Protein AF-A0AAW0K8S7-F1 (afdb_monomer)

Structure (mmCIF, N/CA/C/O backbone):
data_AF-A0AAW0K8S7-F1
#
_entry.id   AF-A0AAW0K8S7-F1
#
loop_
_atom_site.group_PDB
_atom_site.id
_atom_site.type_symbol
_atom_site.label_atom_id
_atom_site.label_alt_id
_atom_site.label_comp_id
_atom_site.label_asym_id
_atom_site.label_entity_id
_atom_site.label_seq_id
_atom_site.pdbx_PDB_ins_code
_atom_site.Cartn_x
_atom_site.Cartn_y
_atom_site.Cartn_z
_atom_site.occupancy
_atom_site.B_iso_or_equiv
_atom_site.auth_seq_id
_atom_site.auth_comp_id
_atom_site.auth_asym_id
_atom_site.auth_atom_id
_atom_site.pdbx_PDB_model_num
ATOM 1 N N . MET A 1 1 ? 17.135 44.396 -15.398 1.00 41.94 1 MET A N 1
ATOM 2 C CA . MET A 1 1 ? 16.045 43.441 -15.119 1.00 41.94 1 MET A CA 1
ATOM 3 C C . MET A 1 1 ? 16.134 42.341 -16.164 1.00 41.94 1 MET A C 1
ATOM 5 O O . MET A 1 1 ? 15.732 42.573 -17.293 1.00 41.94 1 MET A O 1
ATOM 9 N N . GLY A 1 2 ? 16.797 41.228 -15.848 1.00 40.34 2 GLY A N 1
ATOM 10 C CA . GLY A 1 2 ? 16.937 40.077 -16.745 1.00 40.34 2 GLY A CA 1
ATOM 11 C C . GLY A 1 2 ? 16.439 38.844 -16.007 1.00 40.34 2 GLY A C 1
ATOM 12 O O . GLY A 1 2 ? 16.916 38.564 -14.911 1.00 40.34 2 GLY A O 1
ATOM 13 N N . GLU A 1 3 ? 15.421 38.196 -16.557 1.00 42.62 3 GLU A N 1
ATOM 14 C CA . GLU A 1 3 ? 14.700 37.091 -15.925 1.00 42.62 3 GLU A CA 1
ATOM 15 C C 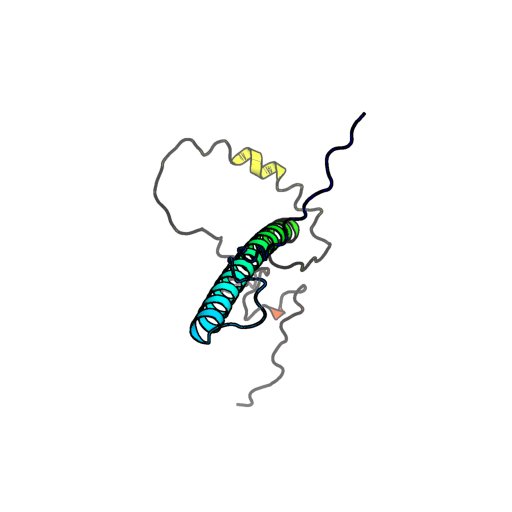. GLU A 1 3 ? 15.589 35.847 -15.744 1.00 42.62 3 GLU A C 1
ATOM 17 O O . GLU A 1 3 ? 16.398 35.537 -16.626 1.00 42.62 3 GLU A O 1
ATOM 22 N N . PRO A 1 4 ? 15.457 35.092 -14.636 1.00 45.69 4 PRO A N 1
ATOM 23 C CA . PRO A 1 4 ? 16.130 33.812 -14.508 1.00 45.69 4 PRO A CA 1
ATOM 24 C C . PRO A 1 4 ? 15.487 32.781 -15.441 1.00 45.69 4 PRO A C 1
ATOM 26 O O . PRO A 1 4 ? 14.301 32.469 -15.369 1.00 45.69 4 PRO A O 1
ATOM 29 N N . SER A 1 5 ? 16.341 32.267 -16.324 1.00 43.75 5 SER A N 1
ATOM 30 C CA . SER A 1 5 ? 16.100 31.232 -17.321 1.00 43.75 5 SER A CA 1
ATOM 31 C C . SER A 1 5 ? 15.199 30.099 -16.814 1.00 43.75 5 SER A C 1
ATOM 33 O O . SER A 1 5 ? 15.544 29.365 -15.887 1.00 43.75 5 SER A O 1
ATOM 35 N N . SER A 1 6 ? 14.055 29.991 -17.491 1.00 41.28 6 SER A N 1
ATOM 36 C CA . SER A 1 6 ? 13.063 28.920 -17.471 1.00 41.28 6 SER A CA 1
ATOM 37 C C . SER A 1 6 ? 13.623 27.567 -17.028 1.00 41.28 6 SER A C 1
ATOM 39 O O . SER A 1 6 ? 14.454 26.951 -17.701 1.00 41.28 6 SER A O 1
ATOM 41 N N . SER A 1 7 ? 13.097 27.112 -15.894 1.00 44.25 7 SER A N 1
ATOM 42 C CA . SER A 1 7 ? 13.081 25.743 -15.384 1.00 44.25 7 SER A CA 1
ATOM 43 C C . SER A 1 7 ? 13.288 24.681 -16.471 1.00 44.25 7 SER A C 1
ATOM 45 O O . SER A 1 7 ? 12.370 24.267 -17.179 1.00 44.25 7 SER A O 1
ATOM 47 N N . LYS A 1 8 ? 14.518 24.165 -16.556 1.00 46.44 8 LYS A N 1
ATOM 48 C CA . LYS A 1 8 ? 14.776 22.848 -17.144 1.00 46.44 8 LYS A CA 1
ATOM 49 C C . LYS A 1 8 ? 14.133 21.829 -16.212 1.00 46.44 8 LYS A C 1
ATOM 51 O O . LYS A 1 8 ? 14.786 21.344 -15.291 1.00 46.44 8 LYS A O 1
ATOM 56 N N . LEU A 1 9 ? 12.844 21.559 -16.414 1.00 40.34 9 LEU A N 1
ATOM 57 C CA . LEU A 1 9 ? 12.170 20.435 -15.781 1.00 40.34 9 LEU A CA 1
ATOM 58 C C . LEU A 1 9 ? 13.026 19.200 -16.051 1.00 40.34 9 LEU A C 1
ATOM 60 O O . LEU A 1 9 ? 13.313 18.850 -17.197 1.00 40.34 9 LEU A O 1
ATOM 64 N N . LEU A 1 10 ? 13.540 18.629 -14.968 1.00 46.62 10 LEU A N 1
ATOM 65 C CA . LEU A 1 10 ? 14.447 17.501 -14.984 1.00 46.62 10 LEU A CA 1
ATOM 66 C C . LEU A 1 10 ? 13.637 16.284 -15.436 1.00 46.62 10 LEU A C 1
ATOM 68 O O . LEU A 1 10 ? 13.074 15.560 -14.622 1.00 46.62 10 LEU A O 1
ATOM 72 N N . SER A 1 11 ? 13.530 16.086 -16.749 1.00 51.44 11 SER A N 1
ATOM 73 C CA . SER A 1 11 ? 12.974 14.862 -17.311 1.00 51.44 11 SER A CA 1
ATOM 74 C C . SER A 1 11 ? 13.779 13.691 -16.736 1.00 51.44 11 SER A C 1
ATOM 76 O O . SER A 1 11 ? 14.989 13.625 -16.980 1.00 51.44 11 SER A O 1
ATOM 78 N N . PRO A 1 12 ? 13.164 12.759 -15.983 1.00 54.09 12 PRO A N 1
ATOM 79 C CA . PRO A 1 12 ? 13.890 11.665 -15.329 1.00 54.09 12 PRO A CA 1
ATOM 80 C C . PRO A 1 12 ? 14.563 10.716 -16.334 1.00 54.09 12 PRO A C 1
ATOM 82 O O . PRO A 1 12 ? 15.429 9.919 -15.983 1.00 54.09 12 PRO A O 1
ATOM 85 N N . LEU A 1 13 ? 14.181 10.827 -17.606 1.00 55.78 13 LEU A N 1
ATOM 86 C CA . LEU A 1 13 ? 14.751 10.126 -18.744 1.00 55.78 13 LEU A CA 1
ATOM 87 C C . LEU A 1 13 ? 15.771 11.019 -19.463 1.00 55.78 13 LEU A C 1
ATOM 89 O O . LEU A 1 13 ? 15.581 11.374 -20.626 1.00 55.78 13 LEU A O 1
ATOM 93 N N . ARG A 1 14 ? 16.869 11.396 -18.796 1.00 61.03 14 ARG A N 1
ATOM 94 C CA . ARG A 1 14 ? 18.054 11.845 -19.541 1.00 61.03 14 ARG A CA 1
ATOM 95 C C . ARG A 1 14 ? 18.645 10.626 -20.242 1.00 61.03 14 ARG A C 1
ATOM 97 O O . ARG A 1 14 ? 19.390 9.853 -19.644 1.00 61.03 14 ARG A O 1
ATOM 104 N N . ILE A 1 15 ? 18.272 10.447 -21.505 1.00 60.97 15 ILE A N 1
ATOM 105 C CA . ILE A 1 15 ? 18.973 9.545 -22.415 1.00 60.97 15 ILE A CA 1
ATOM 106 C C . ILE A 1 15 ? 20.385 10.129 -22.545 1.00 60.97 15 ILE A C 1
ATOM 108 O O . ILE A 1 15 ? 20.501 11.292 -22.923 1.00 60.97 15 ILE A O 1
ATOM 112 N N . PRO A 1 16 ? 21.451 9.406 -22.168 1.00 56.88 16 PRO A N 1
ATOM 113 C CA . PRO A 1 16 ? 22.797 9.910 -22.384 1.00 56.88 16 PRO A CA 1
ATOM 114 C C . PRO A 1 16 ? 22.996 10.118 -23.888 1.00 56.88 16 PRO A C 1
ATOM 116 O O . PRO A 1 16 ? 22.735 9.206 -24.678 1.00 56.88 16 PRO A O 1
ATOM 119 N N . ASP A 1 17 ? 23.430 11.320 -24.268 1.00 62.34 17 ASP A N 1
ATOM 120 C CA . ASP A 1 17 ? 23.718 11.684 -25.654 1.00 62.34 17 ASP A CA 1
ATOM 121 C C . ASP A 1 17 ? 24.941 10.895 -26.137 1.00 62.34 17 ASP A C 1
ATOM 123 O O . ASP A 1 17 ? 26.088 11.326 -26.047 1.00 62.34 17 ASP A O 1
ATOM 127 N N . SER A 1 18 ? 24.694 9.671 -26.602 1.00 68.06 18 SER A N 1
ATOM 128 C CA . SER A 1 18 ? 25.683 8.875 -27.321 1.00 68.06 18 SER A CA 1
ATOM 129 C C . SER A 1 18 ? 25.983 9.571 -28.656 1.00 68.06 18 SER A C 1
ATOM 131 O O . SER A 1 18 ? 25.053 10.079 -29.284 1.00 68.06 18 SER A O 1
ATOM 133 N N . PRO A 1 19 ? 27.230 9.577 -29.156 1.00 64.44 19 PRO A N 1
ATOM 134 C CA . PRO A 1 19 ? 27.574 10.216 -30.434 1.00 64.44 19 PRO A CA 1
ATOM 135 C C . PRO A 1 19 ? 26.789 9.656 -31.634 1.00 64.44 19 PRO A C 1
ATOM 137 O O . PRO A 1 19 ? 26.677 10.311 -32.662 1.00 64.44 19 PRO A O 1
ATOM 140 N N . LEU A 1 20 ? 26.208 8.459 -31.494 1.00 62.38 20 LEU A N 1
ATOM 141 C CA . LEU A 1 20 ? 25.333 7.823 -32.482 1.00 62.38 20 LEU A CA 1
ATOM 142 C C . LEU A 1 20 ? 23.843 7.903 -32.098 1.00 62.38 20 LEU A C 1
ATOM 144 O O . LEU A 1 20 ? 23.015 7.183 -32.656 1.00 62.38 20 LEU A O 1
ATOM 148 N N . SER A 1 21 ? 23.469 8.695 -31.093 1.00 67.31 21 SER A N 1
ATOM 149 C CA . SER A 1 21 ? 22.075 8.813 -30.636 1.00 67.31 21 SER A CA 1
ATOM 150 C C . SER A 1 21 ? 21.156 9.266 -31.778 1.00 67.31 21 SER A C 1
ATOM 152 O O . SER A 1 21 ? 20.030 8.787 -31.883 1.00 67.31 21 SER A O 1
ATOM 154 N N . THR A 1 22 ? 21.690 10.091 -32.684 1.00 70.94 22 THR A N 1
ATOM 155 C CA . THR A 1 22 ? 21.016 10.672 -33.854 1.00 70.94 22 THR A CA 1
ATOM 156 C C . THR A 1 22 ? 21.235 9.911 -35.166 1.00 70.94 22 THR A C 1
ATOM 158 O O . THR A 1 22 ? 20.732 10.351 -36.193 1.00 70.94 22 THR A O 1
ATOM 161 N N . SER A 1 23 ? 21.994 8.807 -35.187 1.00 75.38 23 SER A N 1
ATOM 162 C CA . SER A 1 23 ? 22.268 8.087 -36.438 1.00 75.38 23 SER A CA 1
ATOM 163 C C . SER A 1 23 ? 21.083 7.212 -36.860 1.00 75.38 23 SER A C 1
ATOM 165 O O . SER A 1 23 ? 20.623 6.390 -36.064 1.00 75.38 23 SER A O 1
ATOM 167 N N . ASP A 1 24 ? 20.680 7.297 -38.129 1.00 73.12 24 ASP A N 1
ATOM 168 C CA . ASP A 1 24 ? 19.551 6.530 -38.687 1.00 73.12 24 ASP A CA 1
ATOM 169 C C . ASP A 1 24 ? 19.825 5.023 -38.834 1.00 73.12 24 ASP A C 1
ATOM 171 O O . ASP A 1 24 ? 18.896 4.216 -38.880 1.00 73.12 24 ASP A O 1
ATOM 175 N N . VAL A 1 25 ? 21.097 4.613 -38.876 1.00 80.50 25 VAL A N 1
ATOM 176 C CA . VAL A 1 25 ? 21.503 3.208 -39.027 1.00 80.50 25 VAL A CA 1
ATOM 177 C C . VAL A 1 25 ? 22.308 2.771 -37.807 1.00 80.50 25 VAL A C 1
ATOM 179 O O . VAL A 1 25 ? 23.346 3.348 -37.492 1.00 80.50 25 VAL A O 1
ATOM 182 N N . LEU A 1 26 ? 21.830 1.731 -37.117 1.00 83.94 26 LEU A N 1
ATOM 183 C CA . LEU A 1 26 ? 22.457 1.176 -35.915 1.00 83.94 26 LEU A CA 1
ATOM 184 C C . LEU A 1 26 ? 22.862 -0.280 -36.135 1.00 83.94 26 LEU A C 1
ATOM 186 O O . LEU A 1 26 ? 22.104 -1.066 -36.705 1.00 83.94 26 LEU A O 1
ATOM 190 N N . SER A 1 27 ? 24.027 -0.666 -35.611 1.00 88.81 27 SER A N 1
ATOM 191 C CA . SER A 1 27 ? 24.389 -2.080 -35.525 1.00 88.81 27 SER A CA 1
ATOM 192 C C . SER A 1 27 ? 23.471 -2.806 -34.533 1.00 88.81 27 SER A C 1
ATOM 194 O O . SER A 1 27 ? 22.936 -2.218 -33.586 1.00 88.81 27 SER A O 1
ATOM 196 N N . ARG A 1 28 ? 23.295 -4.120 -34.722 1.00 90.00 28 ARG A N 1
ATOM 197 C CA . ARG A 1 28 ? 22.497 -4.952 -33.805 1.00 90.00 28 ARG A CA 1
ATOM 198 C C . ARG A 1 28 ? 23.021 -4.880 -32.369 1.00 90.00 28 ARG A C 1
ATOM 200 O O . ARG A 1 28 ? 22.229 -4.825 -31.432 1.00 90.00 28 ARG A O 1
ATOM 207 N N . GLU A 1 29 ? 24.340 -4.887 -32.203 1.00 90.88 29 GLU A N 1
ATOM 208 C CA . GLU A 1 29 ? 24.997 -4.787 -30.899 1.00 90.88 29 GLU A CA 1
ATOM 209 C C . GLU A 1 29 ? 24.674 -3.459 -30.208 1.00 90.88 29 GLU A C 1
ATOM 211 O O . GLU A 1 29 ? 24.247 -3.447 -29.052 1.00 90.88 29 GLU A O 1
ATOM 216 N N . GLU A 1 30 ? 24.767 -2.350 -30.944 1.00 87.00 30 GLU A N 1
ATOM 217 C CA . GLU A 1 30 ? 24.468 -1.021 -30.418 1.00 87.00 30 GLU A CA 1
ATOM 218 C C . GLU A 1 30 ? 23.001 -0.888 -29.996 1.00 87.00 30 GLU A C 1
ATOM 220 O O . GLU A 1 30 ? 22.686 -0.353 -28.930 1.00 87.00 30 GLU A O 1
ATOM 225 N N . LEU A 1 31 ? 22.081 -1.434 -30.795 1.00 86.75 31 LEU A N 1
ATOM 226 C CA . LEU A 1 31 ? 20.659 -1.450 -30.464 1.00 86.75 31 LEU A CA 1
ATOM 227 C C . LEU A 1 31 ? 20.388 -2.219 -29.162 1.00 86.75 31 LEU A C 1
ATOM 229 O O . LEU A 1 31 ? 19.625 -1.742 -28.314 1.00 86.75 31 LEU A O 1
ATOM 233 N N . LEU A 1 32 ? 21.002 -3.394 -28.988 1.00 91.44 32 LEU A N 1
ATOM 234 C CA . LEU A 1 32 ? 20.858 -4.197 -27.770 1.00 91.44 32 LEU A CA 1
ATOM 235 C C . LEU A 1 32 ? 21.429 -3.474 -26.549 1.00 91.44 32 LEU A C 1
ATOM 237 O O . LEU A 1 32 ? 20.771 -3.437 -25.505 1.00 91.44 32 LEU A O 1
ATOM 241 N N . ARG A 1 33 ? 22.596 -2.834 -26.693 1.00 87.81 33 ARG A N 1
ATOM 242 C CA . ARG A 1 33 ? 23.212 -2.014 -25.644 1.00 87.81 33 ARG A CA 1
ATOM 243 C C . ARG A 1 33 ? 22.274 -0.892 -25.193 1.00 87.81 33 ARG A C 1
ATOM 245 O O . ARG A 1 33 ? 21.939 -0.818 -24.011 1.00 87.81 33 ARG A O 1
ATOM 252 N N . ARG A 1 34 ? 21.722 -0.115 -26.134 1.00 86.06 34 ARG A N 1
ATOM 253 C CA . ARG A 1 34 ? 20.759 0.965 -25.837 1.00 86.06 34 ARG A CA 1
ATOM 254 C C . ARG A 1 34 ? 19.488 0.468 -25.160 1.00 86.06 34 ARG A C 1
ATOM 256 O O . ARG A 1 34 ? 18.991 1.100 -24.232 1.00 86.06 34 ARG A O 1
ATOM 263 N N . ARG A 1 35 ? 18.917 -0.649 -25.628 1.00 88.50 35 ARG A N 1
ATOM 264 C CA . ARG A 1 35 ? 17.713 -1.233 -25.008 1.00 88.50 35 ARG A CA 1
ATOM 265 C C . ARG A 1 35 ? 17.989 -1.683 -23.575 1.00 88.50 35 ARG A C 1
ATOM 267 O O . ARG A 1 35 ? 17.176 -1.399 -22.700 1.00 88.50 35 ARG A O 1
ATOM 274 N N . SER A 1 36 ? 19.133 -2.321 -23.339 1.00 90.50 36 SER A N 1
ATOM 275 C CA . SER A 1 36 ? 19.571 -2.737 -22.003 1.00 90.50 36 SER A CA 1
ATOM 276 C C . SER A 1 36 ? 19.729 -1.539 -21.064 1.00 90.50 36 SER A C 1
ATOM 278 O O . SER A 1 36 ? 19.187 -1.531 -19.959 1.00 90.50 36 SER A O 1
ATOM 280 N N . GLU A 1 37 ? 20.399 -0.480 -21.517 1.00 87.19 37 GLU A N 1
ATOM 281 C CA . GLU A 1 37 ? 20.589 0.741 -20.732 1.00 87.19 37 GLU A CA 1
ATOM 282 C C . GLU A 1 37 ? 19.270 1.448 -20.419 1.00 87.19 37 GLU A C 1
ATOM 284 O O . GLU A 1 37 ? 19.031 1.797 -19.262 1.00 87.19 37 GLU A O 1
ATOM 289 N N . ARG A 1 38 ? 18.373 1.591 -21.4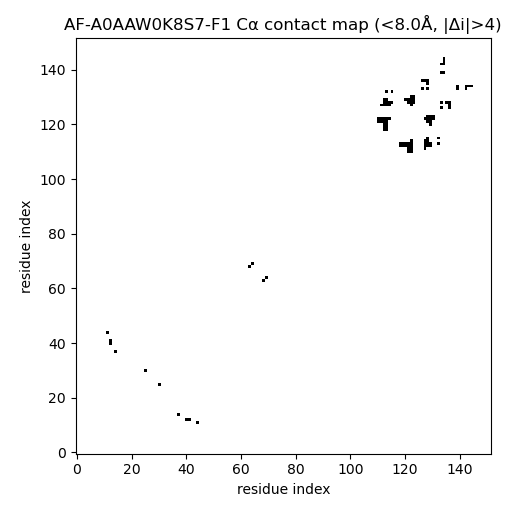03 1.00 86.62 38 ARG A N 1
ATOM 290 C CA . ARG A 1 38 ? 17.034 2.152 -21.174 1.00 86.62 38 ARG A CA 1
ATOM 291 C C . ARG A 1 38 ? 16.239 1.326 -20.172 1.00 86.62 38 ARG A C 1
ATOM 293 O O . ARG A 1 38 ? 15.643 1.897 -19.267 1.00 86.62 38 ARG A O 1
ATOM 300 N N . LEU A 1 39 ? 16.271 -0.003 -20.271 1.00 91.56 39 LEU A N 1
ATOM 301 C CA . LEU A 1 39 ? 15.590 -0.868 -19.308 1.00 91.56 39 LEU A CA 1
ATOM 302 C C . LEU A 1 39 ? 16.157 -0.692 -17.892 1.00 91.56 39 LEU A C 1
ATOM 304 O O . LEU A 1 39 ? 15.395 -0.624 -16.927 1.00 91.56 39 LEU A O 1
ATOM 308 N N . ARG A 1 40 ? 17.482 -0.555 -17.758 1.00 91.44 40 ARG A N 1
ATOM 309 C CA . ARG A 1 40 ? 18.134 -0.260 -16.472 1.00 91.44 40 ARG A CA 1
ATOM 310 C C . ARG A 1 40 ? 17.702 1.099 -15.922 1.00 91.44 40 ARG A C 1
ATOM 312 O O . ARG A 1 40 ? 17.442 1.197 -14.727 1.00 91.44 40 ARG A O 1
ATOM 319 N N . GLN A 1 41 ? 17.609 2.129 -16.763 1.00 89.38 41 GLN A N 1
ATOM 320 C CA . GLN A 1 41 ? 17.140 3.461 -16.362 1.00 89.38 41 GLN A CA 1
ATOM 321 C C . GLN A 1 41 ? 15.678 3.426 -15.909 1.00 89.38 41 GLN A C 1
ATOM 323 O O . GLN A 1 41 ? 15.378 3.876 -14.807 1.00 89.38 41 GLN A O 1
ATOM 328 N N . VAL A 1 42 ? 14.793 2.808 -16.694 1.00 90.94 42 VAL A N 1
ATOM 329 C CA . VAL A 1 42 ? 13.378 2.627 -16.336 1.00 90.94 42 VAL A CA 1
ATOM 330 C C . VAL A 1 42 ? 13.254 1.878 -15.010 1.00 90.94 42 VAL A C 1
ATOM 332 O O . VAL A 1 42 ? 12.570 2.343 -14.106 1.00 90.94 42 VAL A O 1
ATOM 335 N N . THR A 1 43 ? 13.986 0.777 -14.839 1.00 94.81 43 THR A N 1
ATOM 336 C CA . THR A 1 43 ? 13.992 0.013 -13.581 1.00 94.81 43 THR A CA 1
ATOM 337 C C . THR A 1 43 ? 14.415 0.871 -12.385 1.00 94.81 43 THR A C 1
ATOM 339 O O . THR A 1 43 ? 13.810 0.781 -11.319 1.00 94.81 43 THR A O 1
ATOM 342 N N . LYS A 1 44 ? 15.448 1.712 -12.540 1.00 93.50 44 LYS A N 1
ATOM 343 C CA . LYS A 1 44 ? 15.898 2.626 -11.478 1.00 93.50 44 LYS A CA 1
ATOM 344 C C . LYS A 1 44 ? 14.819 3.648 -11.116 1.00 93.50 44 LYS A C 1
ATOM 346 O O . LYS A 1 44 ? 14.578 3.862 -9.933 1.00 93.50 44 LYS A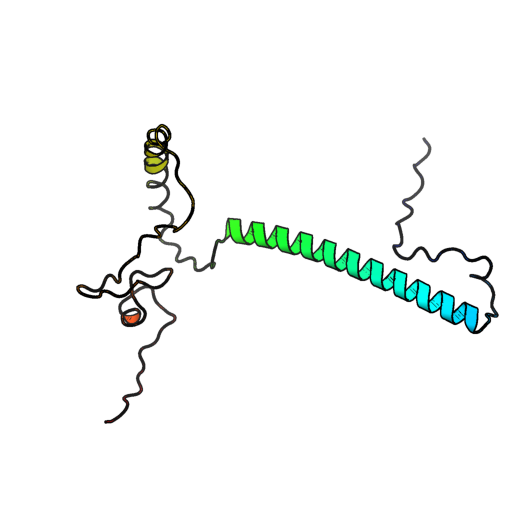 O 1
ATOM 351 N N . LEU A 1 45 ? 14.156 4.231 -12.113 1.00 93.25 45 LEU A N 1
ATOM 352 C CA . LEU A 1 45 ? 13.087 5.208 -11.900 1.00 93.25 45 LEU A CA 1
ATOM 353 C C . LEU A 1 45 ? 11.877 4.590 -11.204 1.00 93.25 45 LEU A C 1
ATOM 355 O O . LEU A 1 45 ? 11.406 5.142 -10.219 1.00 93.25 45 LEU A O 1
ATOM 359 N N . TYR A 1 46 ? 11.416 3.421 -11.652 1.00 95.88 46 TYR A N 1
ATOM 360 C CA . TYR A 1 46 ? 10.305 2.720 -11.002 1.00 95.88 46 TYR A CA 1
ATOM 361 C C . TYR A 1 46 ? 10.606 2.398 -9.537 1.00 95.88 46 TYR A C 1
ATOM 363 O O . TYR A 1 46 ? 9.739 2.566 -8.686 1.00 95.88 46 TYR A O 1
ATOM 371 N N . LYS A 1 47 ? 11.844 1.994 -9.222 1.00 96.06 47 LYS A N 1
ATOM 372 C CA . LYS A 1 47 ? 12.270 1.799 -7.829 1.00 96.06 47 LYS A CA 1
ATOM 373 C C . LYS A 1 47 ? 12.228 3.102 -7.033 1.00 96.06 47 LYS A C 1
ATOM 375 O O . LYS A 1 47 ? 11.748 3.089 -5.908 1.00 96.06 47 LYS A O 1
ATOM 380 N N . ALA A 1 48 ? 12.707 4.208 -7.601 1.00 95.94 48 ALA A N 1
ATOM 381 C CA . ALA A 1 48 ? 12.661 5.509 -6.937 1.00 95.94 48 ALA A CA 1
ATOM 382 C C . ALA A 1 48 ? 11.215 5.963 -6.673 1.00 95.94 48 ALA A C 1
ATOM 384 O O . ALA A 1 48 ? 10.894 6.334 -5.549 1.00 95.94 48 ALA A O 1
ATOM 385 N N . PHE A 1 49 ? 10.331 5.848 -7.671 1.00 96.25 49 PHE A N 1
ATOM 386 C CA . PHE A 1 49 ? 8.908 6.160 -7.518 1.00 96.25 49 PHE A CA 1
ATOM 387 C C . PHE A 1 49 ? 8.225 5.277 -6.476 1.00 96.25 49 PHE A C 1
ATOM 389 O O . PHE A 1 49 ? 7.465 5.784 -5.659 1.00 96.25 49 PHE A O 1
ATOM 396 N N . TYR A 1 50 ? 8.519 3.976 -6.470 1.00 96.94 50 TYR A N 1
ATOM 397 C CA . TYR A 1 50 ? 8.006 3.060 -5.456 1.00 96.94 50 TYR A CA 1
ATOM 398 C C . TYR A 1 50 ? 8.393 3.512 -4.045 1.00 96.94 50 TYR A C 1
ATOM 400 O O . TYR A 1 50 ? 7.537 3.577 -3.169 1.00 96.94 50 TYR A O 1
ATOM 408 N N . TRP A 1 51 ? 9.666 3.848 -3.823 1.00 96.81 51 TRP A N 1
ATOM 409 C CA . TRP A 1 51 ? 10.128 4.270 -2.502 1.00 96.81 51 TRP A CA 1
ATOM 410 C C . TRP A 1 51 ? 9.515 5.597 -2.061 1.00 96.81 51 TRP A C 1
ATOM 412 O O . TRP A 1 51 ? 9.045 5.669 -0.931 1.00 96.81 51 TRP A O 1
ATOM 422 N N . ALA A 1 52 ? 9.440 6.590 -2.952 1.00 97.00 52 ALA A N 1
ATOM 423 C CA . ALA A 1 52 ? 8.784 7.865 -2.660 1.00 97.00 52 ALA A CA 1
ATOM 424 C C . ALA A 1 52 ? 7.299 7.671 -2.298 1.00 97.00 52 ALA A C 1
ATOM 426 O O . ALA A 1 52 ? 6.833 8.165 -1.276 1.00 97.00 52 ALA A O 1
ATOM 427 N N . LEU A 1 53 ? 6.574 6.865 -3.081 1.00 97.75 53 LEU A N 1
ATOM 428 C CA . LEU A 1 53 ? 5.175 6.536 -2.803 1.00 97.75 53 LEU A CA 1
ATOM 429 C C . LEU A 1 53 ? 5.010 5.830 -1.450 1.00 97.75 53 LEU A C 1
ATOM 431 O O . LEU A 1 53 ? 4.100 6.145 -0.687 1.00 97.75 53 LEU A O 1
ATOM 435 N N . MET A 1 54 ? 5.873 4.858 -1.149 1.00 97.25 54 MET A N 1
ATOM 436 C CA . MET A 1 54 ? 5.811 4.113 0.109 1.00 97.25 54 MET A CA 1
ATOM 437 C C . MET A 1 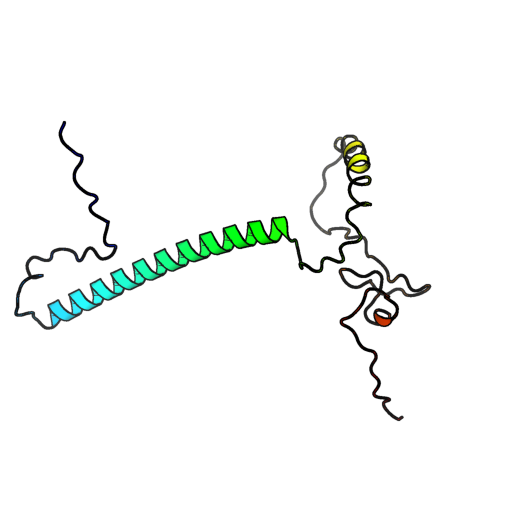54 ? 6.130 4.986 1.322 1.00 97.25 54 MET A C 1
ATOM 439 O O . MET A 1 54 ? 5.562 4.762 2.391 1.00 97.25 54 MET A O 1
ATOM 443 N N . GLU A 1 55 ? 7.024 5.960 1.177 1.00 96.25 55 GLU A N 1
ATOM 444 C CA . GLU A 1 55 ? 7.333 6.939 2.217 1.00 96.25 55 GLU A CA 1
ATOM 445 C C . GLU A 1 55 ? 6.115 7.820 2.522 1.00 96.25 55 GLU A C 1
ATOM 447 O O . GLU A 1 55 ? 5.692 7.900 3.677 1.00 96.25 55 GLU A O 1
ATOM 452 N N . GLU A 1 56 ? 5.470 8.371 1.489 1.00 96.81 56 GLU A N 1
ATOM 453 C CA . GLU A 1 56 ? 4.235 9.149 1.640 1.00 96.81 56 GLU A CA 1
ATOM 454 C C . GLU A 1 56 ? 3.092 8.325 2.248 1.00 96.81 56 GLU A C 1
ATOM 456 O O . GLU A 1 56 ? 2.376 8.801 3.133 1.00 96.81 56 GLU A O 1
ATOM 461 N N . LEU A 1 57 ? 2.918 7.078 1.799 1.00 97.44 57 LEU A N 1
ATOM 462 C CA . LEU A 1 57 ? 1.879 6.184 2.309 1.00 97.44 57 LEU A CA 1
ATOM 463 C C . LEU A 1 57 ? 2.079 5.903 3.800 1.00 97.44 57 LEU A C 1
ATOM 465 O O . LEU A 1 57 ? 1.124 5.955 4.571 1.00 97.44 57 LEU A O 1
ATOM 469 N N . ARG A 1 58 ? 3.319 5.626 4.216 1.00 95.69 58 ARG A N 1
ATOM 470 C CA . ARG A 1 58 ? 3.658 5.378 5.623 1.00 95.69 58 ARG A CA 1
ATOM 471 C C . ARG A 1 58 ? 3.439 6.611 6.489 1.00 95.69 58 ARG A C 1
ATOM 473 O O . ARG A 1 58 ? 2.917 6.462 7.589 1.00 95.69 58 ARG A O 1
ATOM 480 N N . ALA A 1 59 ? 3.797 7.800 6.001 1.00 94.56 59 ALA A N 1
ATOM 481 C CA . ALA A 1 59 ? 3.548 9.054 6.708 1.00 94.56 59 ALA A CA 1
ATOM 482 C C . ALA A 1 59 ? 2.043 9.270 6.933 1.00 94.56 59 ALA A C 1
ATOM 484 O O . ALA A 1 59 ? 1.605 9.406 8.071 1.00 94.56 59 ALA A O 1
ATOM 485 N N . LYS A 1 60 ? 1.233 9.161 5.871 1.00 94.56 60 LYS A N 1
ATOM 486 C CA . LYS A 1 60 ? -0.231 9.288 5.973 1.00 94.56 60 LYS A CA 1
ATOM 487 C C . LYS A 1 60 ? -0.861 8.209 6.843 1.00 94.56 60 LYS A C 1
ATOM 489 O O . LYS A 1 60 ? -1.804 8.494 7.569 1.00 94.56 60 LYS A O 1
ATOM 494 N N . TYR A 1 61 ? -0.359 6.978 6.777 1.00 91.06 61 TYR A N 1
ATOM 495 C CA . TYR A 1 61 ? -0.832 5.896 7.635 1.00 91.06 61 TYR A CA 1
ATOM 496 C C . TYR A 1 61 ? -0.517 6.170 9.107 1.00 91.06 61 TYR A C 1
ATOM 498 O O . TYR A 1 61 ? -1.371 5.941 9.953 1.00 91.06 61 TYR A O 1
ATOM 506 N N . LYS A 1 62 ? 0.677 6.689 9.419 1.00 91.62 62 LYS A N 1
ATOM 507 C CA . LYS A 1 62 ? 1.034 7.099 10.781 1.00 91.62 62 LYS A CA 1
ATOM 508 C C . LYS A 1 62 ? 0.112 8.213 11.276 1.00 91.62 62 LYS A C 1
ATOM 510 O O . LYS A 1 62 ? -0.392 8.105 12.385 1.00 91.62 62 LYS A O 1
ATOM 515 N N . ASP A 1 63 ? -0.145 9.227 10.451 1.00 90.06 63 ASP A N 1
ATOM 516 C CA . ASP A 1 63 ? -1.057 10.324 10.796 1.00 90.06 63 ASP A CA 1
ATOM 517 C C . ASP A 1 63 ? -2.493 9.828 10.994 1.00 90.06 63 ASP A C 1
ATOM 519 O O . ASP A 1 63 ? -3.163 10.222 11.943 1.00 90.06 63 ASP A O 1
ATOM 523 N N . TYR A 1 64 ? -2.962 8.935 10.120 1.00 90.44 64 TYR A N 1
ATOM 524 C CA . TYR A 1 64 ? -4.262 8.284 10.259 1.00 90.44 64 TYR A CA 1
ATOM 525 C C . TYR A 1 64 ? -4.334 7.485 11.561 1.00 90.44 64 TYR A C 1
ATOM 527 O O . TYR A 1 64 ? -5.266 7.648 12.335 1.00 90.44 64 TYR A O 1
ATOM 535 N N . TYR A 1 65 ? -3.331 6.657 11.833 1.00 86.44 65 TYR A N 1
ATOM 536 C CA . TYR A 1 65 ? -3.281 5.843 13.040 1.00 86.44 65 TYR A CA 1
ATOM 537 C C . TYR A 1 65 ? -3.208 6.703 14.307 1.00 86.44 65 TYR A C 1
ATOM 539 O O . TYR A 1 65 ? -3.824 6.361 15.307 1.00 86.44 65 TYR A O 1
ATOM 547 N N . TRP A 1 66 ? -2.495 7.832 14.261 1.00 83.62 66 TRP A N 1
ATOM 548 C CA . TRP A 1 66 ? -2.444 8.791 15.363 1.00 83.62 66 TRP A CA 1
ATOM 549 C C . TRP A 1 66 ? -3.795 9.473 15.604 1.00 83.62 66 TRP A C 1
ATOM 551 O O . TRP A 1 66 ? -4.187 9.654 16.746 1.00 83.62 66 TRP A O 1
ATOM 561 N N . ARG A 1 67 ? -4.517 9.845 14.540 1.00 85.75 67 ARG A N 1
ATOM 562 C CA . ARG A 1 67 ? -5.803 10.559 14.642 1.00 85.75 67 ARG A CA 1
ATOM 563 C C . ARG A 1 67 ? -7.004 9.661 14.931 1.00 85.75 67 ARG A C 1
ATOM 565 O O . ARG A 1 67 ? -7.958 10.127 15.532 1.00 85.75 67 ARG A O 1
ATOM 572 N N . TYR A 1 68 ? -6.988 8.425 14.440 1.00 81.50 68 TYR A N 1
ATOM 573 C CA . TYR A 1 68 ? -8.149 7.526 14.441 1.00 81.50 68 TYR A CA 1
ATOM 574 C C . TYR A 1 68 ? -7.897 6.213 15.201 1.00 81.50 68 TYR A C 1
ATOM 576 O O . TYR A 1 68 ? -8.788 5.369 15.269 1.00 81.50 68 TYR A O 1
ATOM 584 N N . GLY A 1 69 ? -6.689 5.999 15.734 1.00 79.00 69 GLY A N 1
ATOM 585 C CA . GLY A 1 69 ? -6.336 4.799 16.493 1.00 79.00 69 GLY A CA 1
ATOM 586 C C . GLY A 1 69 ? -6.531 3.480 15.729 1.00 79.00 69 GLY A C 1
ATOM 587 O O . GLY A 1 69 ? -6.578 3.417 14.493 1.00 79.00 69 GLY A O 1
ATOM 588 N N . LYS A 1 70 ? -6.638 2.374 16.479 1.00 63.62 70 LYS A N 1
ATOM 589 C CA . LYS A 1 70 ? -7.090 1.083 15.940 1.00 63.62 70 LYS A CA 1
ATOM 590 C C . LYS A 1 70 ? -8.620 1.073 15.892 1.00 63.62 70 LYS A C 1
ATOM 592 O O . LYS A 1 70 ? -9.256 0.788 16.893 1.00 63.62 70 LYS A O 1
ATOM 597 N N . SER A 1 71 ? -9.151 1.237 14.680 1.00 47.94 71 SER A N 1
ATOM 598 C CA . SER A 1 71 ? -10.567 1.118 14.291 1.00 47.94 71 SER A CA 1
ATOM 599 C C . SER A 1 71 ? -11.430 2.357 14.585 1.00 47.94 71 SER A C 1
ATOM 601 O O . SER A 1 71 ? -11.693 2.645 15.745 1.00 47.94 71 SER A O 1
ATOM 603 N N . PRO A 1 72 ? -11.977 3.027 13.549 1.00 50.62 72 PRO A N 1
ATOM 604 C CA . PRO A 1 72 ? -12.874 4.174 13.689 1.00 50.62 72 PRO A CA 1
ATOM 605 C C . PRO A 1 72 ? -14.304 3.723 14.038 1.00 50.62 72 PRO A C 1
ATOM 607 O O . PRO A 1 72 ? -15.263 4.096 13.361 1.00 50.62 72 PRO A O 1
ATOM 610 N N . TYR A 1 73 ? -14.462 2.869 15.052 1.00 43.84 73 TYR A N 1
ATOM 611 C CA . TYR A 1 73 ? -15.785 2.544 15.582 1.00 43.84 73 TYR A CA 1
ATOM 612 C C . TYR A 1 73 ? -16.130 3.569 16.664 1.00 43.84 73 TYR A C 1
ATOM 614 O O . TYR A 1 73 ? -16.051 3.292 17.853 1.00 43.84 73 TYR A O 1
ATOM 622 N N . TYR A 1 74 ? -16.451 4.784 16.223 1.00 45.88 74 TYR A N 1
ATOM 623 C CA . TYR A 1 74 ? -16.980 5.834 17.082 1.00 45.88 74 TYR A CA 1
ATOM 624 C C . TYR A 1 74 ? -18.400 5.446 17.518 1.00 45.88 74 TYR A C 1
ATOM 626 O O . TYR A 1 74 ? -19.334 5.530 16.720 1.00 45.88 74 TYR A O 1
ATOM 634 N N . ASN A 1 75 ? -18.571 5.025 18.770 1.00 45.56 75 ASN A N 1
ATOM 635 C CA . ASN A 1 75 ? -19.842 5.203 19.468 1.00 45.56 75 ASN A CA 1
ATOM 636 C C . ASN A 1 75 ? -19.733 6.575 20.145 1.00 45.56 75 ASN A C 1
ATOM 638 O O . ASN A 1 75 ? -19.042 6.704 21.147 1.00 45.56 75 ASN A O 1
ATOM 642 N N . GLY A 1 76 ? -20.306 7.611 19.527 1.00 44.16 76 GLY A N 1
ATOM 643 C CA . GLY A 1 76 ? -20.152 9.018 19.927 1.00 44.16 76 GLY A CA 1
ATOM 644 C C . GLY A 1 76 ? -20.867 9.403 21.226 1.00 44.16 76 GLY A C 1
ATOM 645 O O . GLY A 1 76 ? -21.679 10.320 21.209 1.00 44.16 76 GLY A O 1
ATOM 646 N N . GLU A 1 77 ? -20.594 8.694 22.320 1.00 48.00 77 GLU A N 1
ATOM 647 C CA . GLU A 1 77 ? -21.188 8.930 23.645 1.00 48.00 77 GLU A CA 1
ATOM 648 C C . GLU A 1 77 ? -20.154 8.921 24.794 1.00 48.00 77 GLU A C 1
ATOM 650 O O . GLU A 1 77 ? -20.545 9.126 25.934 1.00 48.00 77 GLU A O 1
ATOM 655 N N . GLU A 1 78 ? -18.857 8.702 24.530 1.00 49.31 78 GLU A N 1
ATOM 656 C CA . GLU A 1 78 ? -17.835 8.485 25.584 1.00 49.31 78 GLU A CA 1
ATOM 657 C C . GLU A 1 78 ? -16.815 9.641 25.730 1.00 49.31 78 GLU A C 1
ATOM 659 O O . GLU A 1 78 ? -15.939 9.575 26.582 1.00 49.31 78 GLU A O 1
ATOM 664 N N . GLU A 1 79 ? -16.930 10.727 24.952 1.00 48.34 79 GLU A N 1
ATOM 665 C CA . GLU A 1 79 ? -15.944 11.834 24.953 1.00 48.34 79 GLU A CA 1
ATOM 666 C C . GLU A 1 79 ? -16.072 12.820 26.137 1.00 48.34 79 GLU A C 1
ATOM 668 O O . GLU A 1 79 ? -15.217 13.684 26.283 1.00 48.34 79 GLU A O 1
ATOM 673 N N . GLU A 1 80 ? -17.088 12.714 27.003 1.00 45.06 80 GLU A N 1
ATOM 674 C CA . GLU A 1 80 ? -17.230 13.622 28.163 1.00 45.06 80 GLU A CA 1
ATOM 675 C C . GLU A 1 80 ? -16.671 13.047 29.482 1.00 45.06 80 GLU A C 1
ATOM 677 O O . GLU A 1 80 ? -16.517 13.799 30.439 1.00 45.06 80 GLU A O 1
ATOM 682 N N . GLU A 1 81 ? -16.334 11.750 29.552 1.00 47.75 81 GLU A N 1
ATOM 683 C CA . GLU A 1 81 ? -15.808 11.118 30.782 1.00 47.75 81 GLU A CA 1
ATOM 684 C C . GLU A 1 81 ? -14.271 10.951 30.778 1.00 47.75 81 GLU A C 1
ATOM 686 O O . GLU A 1 81 ? -13.669 10.872 31.846 1.00 47.75 81 GLU A O 1
ATOM 691 N N . GLU A 1 82 ? -13.608 10.952 29.611 1.00 48.16 82 GLU A N 1
ATOM 692 C CA . GLU A 1 82 ? -12.153 10.710 29.512 1.00 48.16 82 GLU A CA 1
ATOM 693 C C . GLU A 1 82 ? -11.283 11.959 29.790 1.00 48.16 82 GLU A C 1
ATOM 695 O O . GLU A 1 82 ? -10.144 11.813 30.234 1.00 48.16 82 GLU A O 1
ATOM 700 N N . GLU A 1 83 ? -11.799 13.186 29.603 1.00 47.22 83 GLU A N 1
ATOM 701 C CA . GLU A 1 83 ? -11.027 14.421 29.871 1.00 47.22 83 GLU A CA 1
ATOM 702 C C . GLU A 1 83 ? -10.788 14.667 31.378 1.00 47.22 83 GLU A C 1
ATOM 704 O O . GLU A 1 83 ? -9.771 15.258 31.742 1.00 47.22 83 GLU A O 1
ATOM 709 N N . GLU A 1 84 ? -11.661 14.183 32.274 1.00 46.44 84 GLU A N 1
ATOM 710 C CA . GLU A 1 84 ? -11.466 14.320 33.731 1.00 46.44 84 GLU A CA 1
ATOM 711 C C . GLU A 1 84 ? -10.476 13.280 34.304 1.00 46.44 84 GLU A C 1
ATOM 713 O O . GLU A 1 84 ? -9.805 13.554 35.301 1.00 46.44 84 GLU A O 1
ATOM 718 N N . GLU A 1 85 ? -10.314 12.110 33.668 1.00 46.12 85 GLU A N 1
ATOM 719 C CA . GLU A 1 85 ? -9.408 11.050 34.148 1.00 46.12 85 GLU A CA 1
ATOM 720 C C . GLU A 1 85 ? -7.931 11.265 33.748 1.00 46.12 85 GLU A C 1
ATOM 722 O O . GLU A 1 85 ? -7.029 10.759 34.431 1.00 46.12 85 GLU A O 1
ATOM 727 N N . GLU A 1 86 ? -7.647 12.027 32.682 1.00 48.12 86 GLU A N 1
ATOM 728 C CA . GLU A 1 86 ? -6.270 12.339 32.258 1.00 48.12 86 GLU A CA 1
ATOM 729 C C . GLU A 1 86 ? -5.571 13.346 33.199 1.00 48.12 86 GLU A C 1
ATOM 731 O O . GLU A 1 86 ? -4.374 13.199 33.474 1.00 48.12 86 GLU A O 1
ATOM 736 N N . GLU A 1 87 ? -6.298 14.308 33.785 1.00 43.59 87 GLU A N 1
ATOM 737 C CA . GLU A 1 87 ? -5.712 15.323 34.684 1.00 43.59 87 GLU A CA 1
ATOM 738 C C . GLU A 1 87 ? -5.280 14.758 36.058 1.00 43.59 87 GLU A C 1
ATOM 740 O O . GLU A 1 87 ? -4.332 15.263 36.677 1.00 43.59 87 GLU A O 1
ATOM 745 N N . GLU A 1 88 ? -5.908 13.677 36.539 1.00 41.69 88 GLU A N 1
ATOM 746 C CA . GLU A 1 88 ? -5.527 13.021 37.802 1.00 41.69 88 GLU A CA 1
ATOM 747 C C . GLU A 1 88 ? -4.318 12.073 37.655 1.00 41.69 88 GLU A C 1
ATOM 749 O O . GLU A 1 88 ? -3.571 11.849 38.621 1.00 41.69 88 GLU A O 1
ATOM 754 N N . GLN A 1 89 ? -4.070 11.536 36.454 1.00 43.56 89 GLN A N 1
ATOM 755 C CA . GLN A 1 89 ? -2.987 10.573 36.206 1.00 43.56 89 GLN A CA 1
ATOM 756 C C . GLN A 1 89 ? -1.615 11.228 35.996 1.00 43.56 89 GLN A C 1
ATOM 758 O O . GLN A 1 89 ? -0.587 10.611 36.311 1.00 43.56 89 GLN A O 1
ATOM 763 N N . GLU A 1 90 ? -1.561 12.485 35.543 1.00 43.53 90 GLU A N 1
ATOM 764 C CA . GLU A 1 90 ? -0.292 13.209 35.377 1.00 43.53 90 GLU A CA 1
ATOM 765 C C . GLU A 1 90 ? 0.367 13.584 36.717 1.00 43.53 90 GLU A C 1
ATOM 767 O O . GLU A 1 90 ? 1.596 13.677 36.804 1.00 43.53 90 GLU A O 1
ATOM 772 N N . GLN A 1 91 ? -0.407 13.715 37.801 1.00 43.12 91 GLN A N 1
ATOM 773 C CA . GLN A 1 91 ? 0.131 14.084 39.117 1.00 43.12 91 GLN A CA 1
ATOM 774 C C . GLN A 1 91 ? 0.770 12.903 39.871 1.00 43.12 91 GLN A C 1
ATOM 776 O O . GLN A 1 91 ? 1.679 13.108 40.675 1.00 43.12 91 GLN A O 1
ATOM 781 N N . GLN A 1 92 ? 0.377 11.655 39.586 1.00 42.91 92 GLN A N 1
ATOM 782 C CA . GLN A 1 92 ? 0.891 10.474 40.303 1.00 42.91 92 GLN A CA 1
ATOM 783 C C . GLN A 1 92 ? 2.171 9.871 39.691 1.00 42.91 92 GLN A C 1
ATOM 785 O O . GLN A 1 92 ? 2.885 9.117 40.359 1.00 42.91 92 GLN A O 1
ATOM 790 N N . GLN A 1 93 ? 2.523 10.215 38.446 1.00 42.78 93 GLN A N 1
ATOM 791 C CA . GLN A 1 93 ? 3.701 9.649 37.767 1.00 42.78 93 GLN A CA 1
ATOM 792 C C . GLN A 1 93 ? 5.030 10.342 38.122 1.00 42.78 93 GLN A C 1
ATOM 794 O O . GLN A 1 93 ? 6.100 9.770 37.895 1.00 42.78 93 GLN A O 1
ATOM 799 N N . GLN A 1 94 ? 5.006 11.532 38.734 1.00 44.81 94 GLN A N 1
ATOM 800 C CA . GLN A 1 94 ? 6.238 12.265 39.063 1.00 44.81 94 GLN A CA 1
ATOM 801 C C . GLN A 1 94 ? 6.969 11.764 40.321 1.00 44.81 94 GLN A C 1
ATOM 803 O O . GLN A 1 94 ? 8.173 11.994 40.447 1.00 44.81 94 GLN A O 1
ATOM 808 N N . GLU A 1 95 ? 6.316 11.013 41.216 1.00 43.31 95 GLU A N 1
ATOM 809 C CA . GLU A 1 95 ? 6.935 10.587 42.485 1.00 43.31 95 GLU A CA 1
ATOM 810 C C . GLU A 1 95 ? 7.591 9.191 42.455 1.00 43.31 95 GLU A C 1
ATOM 812 O O . GLU A 1 95 ? 8.368 8.855 43.352 1.00 43.31 95 GLU A O 1
ATOM 817 N N . ARG A 1 96 ? 7.372 8.372 41.412 1.00 43.34 96 ARG A N 1
ATOM 818 C CA . ARG A 1 96 ? 7.889 6.983 41.361 1.00 43.34 96 ARG A CA 1
ATOM 819 C C . ARG A 1 96 ? 9.256 6.802 40.692 1.00 43.34 96 ARG A C 1
ATOM 821 O O . ARG A 1 96 ? 9.866 5.745 40.837 1.00 43.34 96 ARG A O 1
ATOM 828 N N . ASN A 1 97 ? 9.800 7.824 40.031 1.00 40.22 97 ASN A N 1
ATOM 829 C CA . ASN A 1 97 ? 11.024 7.711 39.218 1.00 40.22 97 ASN A CA 1
ATOM 830 C C . ASN A 1 97 ? 12.352 7.786 39.997 1.00 40.22 97 ASN A C 1
ATOM 832 O O . ASN A 1 97 ? 13.389 8.165 39.448 1.00 40.22 97 ASN A O 1
ATOM 836 N N . ARG A 1 98 ? 12.366 7.406 41.281 1.00 41.59 98 ARG A N 1
ATOM 837 C CA . ARG A 1 98 ? 13.571 7.502 42.121 1.00 41.59 98 ARG A CA 1
ATOM 838 C C . ARG A 1 98 ? 13.977 6.232 42.855 1.00 41.59 98 ARG A C 1
ATOM 840 O O . ARG A 1 9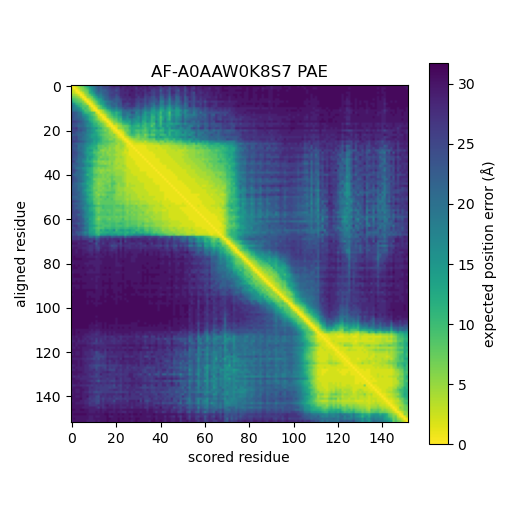8 ? 14.648 6.328 43.879 1.00 41.59 98 ARG A O 1
ATOM 847 N N . SER A 1 99 ? 13.655 5.046 42.337 1.00 34.09 99 SER A N 1
ATOM 848 C CA . SER A 1 99 ? 14.304 3.806 42.787 1.00 34.09 99 SER A CA 1
ATOM 849 C C . SER A 1 99 ? 14.182 2.658 41.783 1.00 34.09 99 SER A C 1
ATOM 851 O O . SER A 1 99 ? 13.094 2.152 41.552 1.00 34.09 99 SER A O 1
ATOM 853 N N . GLY A 1 100 ? 15.338 2.188 41.306 1.00 29.48 100 GLY A N 1
ATOM 854 C CA . GLY A 1 100 ? 15.571 0.773 41.001 1.00 29.48 100 GLY A CA 1
ATOM 855 C C . GLY A 1 100 ? 15.310 0.338 39.563 1.00 29.48 100 GLY A C 1
ATOM 856 O O . GLY A 1 100 ? 14.173 0.168 39.150 1.00 29.48 100 GLY A O 1
ATOM 857 N N . GLY A 1 101 ? 16.394 0.096 38.822 1.00 31.23 101 GLY A N 1
ATOM 858 C CA . GLY A 1 101 ? 16.351 -0.514 37.497 1.00 31.23 101 GLY A CA 1
ATOM 859 C C . GLY A 1 101 ? 16.159 -2.032 37.524 1.00 31.23 101 GLY A C 1
ATOM 860 O O . GLY A 1 101 ? 16.431 -2.694 38.524 1.00 31.23 101 GLY A O 1
ATOM 861 N N . GLY A 1 102 ? 15.753 -2.579 36.378 1.00 29.34 102 GLY A N 1
ATOM 862 C CA . GLY A 1 102 ? 15.677 -4.019 36.148 1.00 29.34 102 GLY A CA 1
ATOM 863 C C . GLY A 1 102 ? 14.883 -4.374 34.892 1.00 29.34 102 GLY A C 1
ATOM 864 O O . GLY A 1 102 ? 13.670 -4.261 34.888 1.00 29.34 102 GLY A O 1
ATOM 865 N N . ASN A 1 103 ? 15.608 -4.769 33.844 1.00 32.75 103 ASN A N 1
ATOM 866 C CA . ASN A 1 103 ? 15.241 -5.596 32.685 1.00 32.75 103 ASN A CA 1
ATOM 867 C C . ASN A 1 103 ? 13.761 -5.820 32.301 1.00 32.75 103 ASN A C 1
ATOM 869 O O . ASN A 1 103 ? 13.029 -6.535 32.968 1.00 32.75 103 ASN A O 1
ATOM 873 N N . GLY A 1 104 ? 13.455 -5.350 31.089 1.00 38.19 104 GLY A N 1
ATOM 874 C CA . GLY A 1 104 ? 12.737 -6.021 29.997 1.00 38.19 104 GLY A CA 1
ATOM 875 C C . GLY A 1 104 ? 11.836 -7.238 30.254 1.00 38.19 104 GLY A C 1
ATOM 876 O O . GLY A 1 104 ? 12.316 -8.306 30.632 1.00 38.19 104 GLY A O 1
ATOM 877 N N . ASN A 1 105 ? 10.611 -7.066 29.745 1.00 37.81 105 ASN A N 1
ATOM 878 C CA . ASN A 1 105 ? 9.602 -8.021 29.269 1.00 37.81 105 ASN A CA 1
ATOM 879 C C . ASN A 1 105 ? 8.354 -8.175 30.141 1.00 37.81 105 ASN A C 1
ATOM 881 O O . ASN A 1 105 ? 8.435 -8.325 31.352 1.00 37.81 105 ASN A O 1
ATOM 885 N N . GLU A 1 106 ? 7.238 -8.220 29.406 1.00 38.56 106 GLU A N 1
ATOM 886 C CA . GLU A 1 106 ? 5.848 -8.453 29.806 1.00 38.56 106 GLU A CA 1
ATOM 887 C C . GLU A 1 106 ? 5.118 -7.188 30.267 1.00 38.56 106 GLU A C 1
ATOM 889 O O . GLU A 1 106 ? 5.065 -6.830 31.438 1.00 38.56 106 GLU A O 1
ATOM 894 N N . GLU A 1 107 ? 4.560 -6.501 29.262 1.00 42.84 107 GLU A N 1
ATOM 895 C CA . GLU A 1 107 ? 3.404 -5.623 29.404 1.00 42.84 107 GLU A CA 1
ATOM 896 C C . GLU A 1 107 ? 2.371 -6.340 30.284 1.00 42.84 107 GLU A C 1
ATOM 898 O O . GLU A 1 107 ? 1.715 -7.287 29.842 1.00 42.84 107 GLU A O 1
ATOM 903 N N . ASP A 1 108 ? 2.240 -5.895 31.531 1.00 41.53 108 ASP A N 1
ATOM 904 C CA . ASP A 1 108 ? 1.105 -6.202 32.393 1.00 41.53 108 ASP A CA 1
ATOM 905 C C . ASP A 1 108 ? -0.104 -5.449 31.818 1.00 41.53 108 ASP A C 1
ATOM 907 O O . ASP A 1 108 ? -0.561 -4.429 32.328 1.00 41.53 108 ASP A O 1
ATOM 911 N N . VAL A 1 109 ? -0.551 -5.893 30.638 1.00 51.69 109 VAL A N 1
ATOM 912 C CA . VAL A 1 109 ? -1.889 -5.604 30.142 1.00 51.69 109 VAL A CA 1
ATOM 913 C C . VAL A 1 109 ? -2.779 -6.311 31.137 1.00 51.69 109 VAL A C 1
ATOM 915 O O . VAL A 1 109 ? -2.959 -7.528 31.002 1.00 51.69 109 VAL A O 1
ATOM 918 N N . GLU A 1 110 ? -3.264 -5.564 32.134 1.00 54.75 110 GLU A N 1
ATOM 919 C CA . GLU A 1 110 ? -4.300 -6.000 33.064 1.00 54.75 110 GLU A CA 1
ATOM 920 C C . GLU A 1 110 ? -5.218 -6.951 32.310 1.00 54.75 110 GLU A C 1
ATOM 922 O O . GLU A 1 110 ? -5.841 -6.589 31.304 1.00 54.75 110 GLU A O 1
ATOM 927 N N . GLU A 1 111 ? -5.171 -8.226 32.691 1.00 62.53 111 GLU A N 1
ATOM 928 C CA . GLU A 1 111 ? -5.897 -9.272 32.000 1.00 62.53 111 GLU A CA 1
ATOM 929 C C . GLU A 1 111 ? -7.381 -9.038 32.275 1.00 62.53 111 GLU A C 1
ATOM 931 O O . GLU A 1 111 ? -7.944 -9.621 33.198 1.00 62.53 111 GLU A O 1
ATOM 936 N N . MET A 1 112 ? -7.996 -8.139 31.501 1.00 76.88 112 MET A N 1
ATOM 937 C CA . MET A 1 112 ? -9.396 -7.766 31.609 1.00 76.88 112 MET A CA 1
ATOM 938 C C . MET A 1 112 ? -10.205 -9.051 31.546 1.00 76.88 112 MET A C 1
ATOM 940 O O . MET A 1 112 ? -10.261 -9.729 30.517 1.00 76.88 112 MET A O 1
ATOM 944 N N . ARG A 1 113 ? -10.749 -9.458 32.689 1.00 89.38 113 ARG A N 1
ATOM 945 C CA . ARG A 1 113 ? -11.552 -10.671 32.797 1.00 89.38 113 ARG A CA 1
ATOM 946 C C . ARG A 1 113 ? -12.943 -10.390 32.270 1.00 89.38 113 ARG A C 1
ATOM 948 O O . ARG A 1 113 ? -13.421 -9.262 32.302 1.00 89.38 113 ARG A O 1
ATOM 955 N N . CYS A 1 114 ? -13.597 -11.446 31.804 1.00 92.88 114 CYS A N 1
ATOM 956 C CA . CYS A 1 114 ? -14.999 -11.358 31.450 1.00 92.88 114 CYS A CA 1
ATOM 957 C C . CYS A 1 114 ? -15.831 -10.884 32.654 1.00 92.88 114 CYS A C 1
ATOM 959 O O . CYS A 1 114 ? -15.719 -11.440 33.744 1.00 92.88 114 CYS A O 1
ATOM 961 N N . GLU A 1 115 ? -16.703 -9.909 32.418 1.00 91.88 115 GLU A N 1
ATOM 962 C CA . GLU A 1 115 ? -17.589 -9.297 33.414 1.00 91.88 115 GLU A CA 1
ATOM 963 C C . GLU A 1 115 ? -18.649 -10.262 33.972 1.00 91.88 115 GLU A C 1
ATOM 965 O O . GLU A 1 115 ? -19.167 -10.068 35.071 1.00 91.88 115 GLU A O 1
ATOM 970 N N . VAL A 1 116 ? -18.950 -11.354 33.257 1.00 91.38 116 VAL A N 1
ATOM 971 C CA . VAL A 1 116 ? -19.894 -12.370 33.735 1.00 91.38 116 VAL A CA 1
ATOM 972 C C . VAL A 1 116 ? -19.370 -13.017 35.015 1.00 91.38 116 VAL A C 1
ATOM 974 O O . VAL A 1 116 ? -18.319 -13.663 35.025 1.00 91.38 116 VAL A O 1
ATOM 977 N N . THR A 1 117 ? -20.152 -12.907 36.090 1.00 90.31 117 THR A N 1
ATOM 978 C CA . THR A 1 117 ? -19.814 -13.439 37.414 1.00 90.31 117 THR A CA 1
ATOM 979 C C . THR A 1 117 ? -19.433 -14.918 37.348 1.00 90.31 117 THR A C 1
ATOM 981 O O . THR A 1 117 ? -20.218 -15.755 36.902 1.00 90.31 117 THR A O 1
ATOM 984 N N . GLY A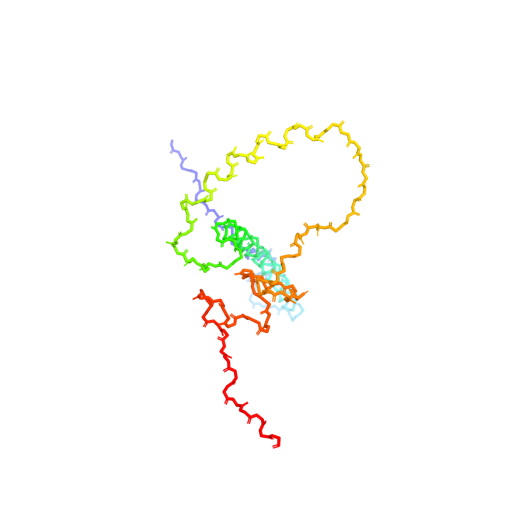 1 118 ? -18.226 -15.249 37.812 1.00 89.00 118 GLY A N 1
ATOM 985 C CA . GLY A 1 118 ? -17.704 -16.619 37.814 1.00 89.00 118 GLY A CA 1
ATOM 986 C C . GLY A 1 118 ? -17.045 -17.066 36.502 1.00 89.00 118 GLY A C 1
ATOM 987 O O . GLY A 1 118 ? -16.502 -18.172 36.448 1.00 89.00 118 GLY A O 1
ATOM 988 N N . CYS A 1 119 ? -17.024 -16.226 35.462 1.00 90.50 119 CYS A N 1
ATOM 989 C CA . CYS A 1 119 ? -16.249 -16.486 34.257 1.00 90.50 119 CYS A CA 1
ATOM 990 C C . CYS A 1 119 ? -14.761 -16.194 34.504 1.00 90.50 119 CYS A C 1
ATOM 992 O O . CYS A 1 119 ? -14.387 -15.129 34.983 1.00 90.50 119 CYS A O 1
ATOM 994 N N . LYS A 1 120 ? -13.894 -17.152 34.161 1.00 90.75 120 LYS A N 1
ATOM 995 C CA . LYS A 1 120 ? -12.428 -17.011 34.266 1.00 90.75 120 LYS A CA 1
ATOM 996 C C . LYS A 1 120 ? -11.760 -16.709 32.925 1.00 90.75 120 LYS A C 1
ATOM 998 O O . LYS A 1 120 ? -10.539 -16.687 32.845 1.00 90.75 120 LYS A O 1
ATOM 1003 N N . ALA A 1 121 ? -12.550 -16.561 31.863 1.00 91.50 121 ALA A N 1
ATOM 1004 C CA . ALA A 1 121 ? -12.023 -16.290 30.537 1.00 91.50 121 ALA A CA 1
ATOM 1005 C C . ALA A 1 121 ? -11.612 -14.819 30.415 1.00 91.50 121 ALA A C 1
ATOM 1007 O O . ALA A 1 121 ? -12.266 -13.935 30.973 1.00 91.50 121 ALA A O 1
ATOM 1008 N N . LYS A 1 122 ? -10.559 -14.576 29.635 1.00 90.56 122 LYS A N 1
ATOM 1009 C CA . LYS A 1 122 ? -10.135 -13.235 29.242 1.00 90.56 122 LYS A CA 1
ATOM 1010 C C . LYS A 1 122 ? -11.206 -12.583 28.362 1.00 90.56 122 LYS A C 1
ATOM 1012 O O . LYS A 1 122 ? -11.787 -13.244 27.492 1.00 90.56 122 LYS A O 1
ATOM 1017 N N . ALA A 1 123 ? -11.486 -11.312 28.616 1.00 90.44 123 ALA A N 1
ATOM 1018 C CA . ALA A 1 123 ? -12.345 -10.496 27.778 1.00 90.44 123 ALA A CA 1
ATOM 1019 C C . ALA A 1 123 ? -11.699 -10.282 26.401 1.00 90.44 123 ALA A C 1
ATOM 1021 O O . ALA A 1 123 ? -10.474 -10.304 26.249 1.00 90.44 123 ALA A O 1
ATOM 1022 N N . MET A 1 124 ? -12.527 -10.135 25.371 1.00 88.44 124 MET A N 1
ATOM 1023 C CA . MET A 1 124 ? -12.059 -9.825 24.024 1.00 88.44 124 MET A CA 1
ATOM 1024 C C . MET A 1 124 ? -11.679 -8.348 23.926 1.00 88.44 124 MET A C 1
ATOM 1026 O O . MET A 1 124 ? -12.213 -7.521 24.659 1.00 88.44 124 MET A O 1
ATOM 1030 N N . ALA A 1 125 ? -10.782 -8.005 22.999 1.00 81.69 125 ALA A N 1
ATOM 1031 C CA . ALA A 1 125 ? -10.415 -6.612 22.757 1.00 81.69 125 ALA A CA 1
ATOM 1032 C C . ALA A 1 125 ? -11.664 -5.749 22.502 1.00 81.69 125 ALA A C 1
ATOM 1034 O O . ALA A 1 125 ? -12.545 -6.171 21.752 1.00 81.69 125 ALA A O 1
ATOM 1035 N N . LEU A 1 126 ? -11.694 -4.549 23.096 1.00 80.69 126 LEU A N 1
ATOM 1036 C CA . LEU A 1 126 ? -12.784 -3.568 22.978 1.00 80.69 126 LEU A CA 1
ATOM 1037 C C . LEU A 1 126 ? -14.124 -4.011 23.601 1.00 80.69 126 LEU A C 1
ATOM 1039 O O . LEU A 1 126 ? -15.164 -3.456 23.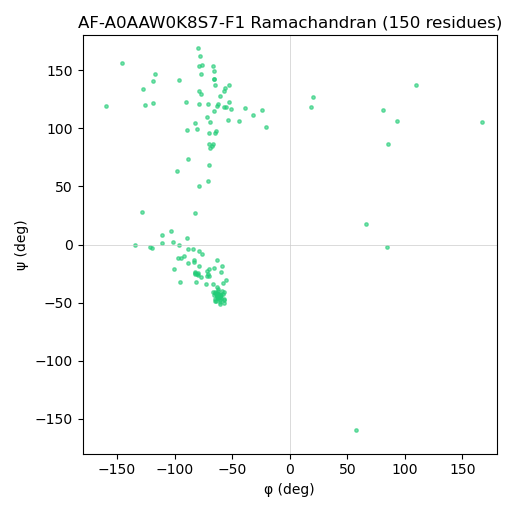267 1.00 80.69 126 LEU A O 1
ATOM 1043 N N . THR A 1 127 ? -14.124 -5.023 24.478 1.00 86.19 127 THR A N 1
ATOM 1044 C CA . THR A 1 127 ? -15.335 -5.511 25.161 1.00 86.19 127 THR A CA 1
ATOM 1045 C C . THR A 1 127 ? -14.991 -5.976 26.575 1.00 86.19 127 THR A C 1
ATOM 1047 O O . THR A 1 127 ? -13.868 -6.408 26.829 1.00 86.19 127 THR A O 1
ATOM 1050 N N . ARG A 1 128 ? -15.968 -5.994 27.487 1.00 90.38 128 ARG A N 1
ATOM 1051 C CA . ARG A 1 128 ? -15.804 -6.595 28.827 1.00 90.38 128 ARG A CA 1
ATOM 1052 C C . ARG A 1 128 ? -16.158 -8.087 28.858 1.00 90.38 128 ARG A C 1
ATOM 1054 O O . ARG A 1 128 ? -16.167 -8.709 29.917 1.00 90.38 128 ARG A O 1
ATOM 1061 N N . TYR A 1 129 ? -16.449 -8.698 27.707 1.00 92.12 129 TYR A N 1
ATOM 1062 C CA . TYR A 1 129 ? -16.967 -10.064 27.604 1.00 92.12 129 TYR A CA 1
ATOM 1063 C C . TYR A 1 129 ? -16.005 -10.988 26.855 1.00 92.12 129 TYR A C 1
ATOM 1065 O O . TYR A 1 129 ? -15.287 -10.586 25.944 1.00 92.12 129 TYR A O 1
ATOM 1073 N N . CYS A 1 130 ? -15.963 -12.265 27.234 1.00 93.31 130 CYS A N 1
ATOM 1074 C CA . CYS A 1 130 ? -15.231 -13.274 26.469 1.00 93.31 130 CYS A CA 1
ATOM 1075 C C . CYS A 1 130 ? -16.050 -13.742 25.256 1.00 93.31 130 CYS A C 1
ATOM 1077 O O . CYS A 1 130 ? -17.257 -13.526 25.191 1.00 93.31 130 CYS A O 1
ATOM 1079 N N . HIS A 1 131 ? -15.435 -14.496 24.343 1.00 91.31 131 HIS A N 1
ATOM 1080 C CA . HIS A 1 131 ? -16.115 -15.014 23.146 1.00 91.31 131 HIS A CA 1
ATOM 1081 C C . HIS A 1 131 ? -17.392 -15.827 23.444 1.00 91.31 131 HIS A C 1
ATOM 1083 O O . HIS A 1 131 ? -18.320 -15.841 22.643 1.00 91.31 131 HIS A O 1
ATOM 1089 N N . ALA A 1 132 ? -17.469 -16.513 24.589 1.00 91.69 132 ALA A N 1
ATOM 1090 C CA . ALA A 1 132 ? -18.662 -17.274 24.973 1.00 91.69 132 ALA A CA 1
ATOM 1091 C C . ALA A 1 132 ? -19.809 -16.387 25.491 1.00 91.69 132 ALA A C 1
ATOM 1093 O O . ALA A 1 132 ? -20.972 -16.759 25.364 1.00 91.69 132 ALA A O 1
ATOM 1094 N N . HIS A 1 133 ? -19.486 -15.227 26.066 1.00 93.25 133 HIS A N 1
ATOM 1095 C CA . HIS A 1 133 ? -20.443 -14.305 26.682 1.00 93.25 133 HIS A CA 1
ATOM 1096 C C . HIS A 1 133 ? -20.612 -13.003 25.901 1.00 93.25 133 HIS A C 1
ATOM 1098 O O . HIS A 1 133 ? -21.284 -12.094 26.365 1.00 93.25 133 HIS A O 1
ATOM 1104 N N . ILE A 1 134 ? -20.030 -12.909 24.710 1.00 93.50 134 ILE A N 1
ATOM 1105 C CA . ILE A 1 134 ? -20.045 -11.703 23.883 1.00 93.50 134 ILE A CA 1
ATOM 1106 C C . ILE A 1 134 ? -21.459 -11.248 23.499 1.00 93.50 134 ILE A C 1
ATOM 1108 O O . ILE A 1 134 ? -21.690 -10.077 23.248 1.00 93.50 134 ILE A O 1
ATOM 1112 N N . LEU A 1 135 ? -22.425 -12.170 23.504 1.00 92.00 135 LEU A N 1
ATOM 1113 C CA . LEU A 1 135 ? -23.836 -11.868 23.258 1.00 92.00 135 LEU A CA 1
ATOM 1114 C C . LEU A 1 135 ? -24.539 -11.206 24.456 1.00 92.00 135 LEU A C 1
ATOM 1116 O O . LEU A 1 135 ? -25.693 -10.812 24.324 1.00 92.00 135 LEU A O 1
ATOM 1120 N N . SER A 1 136 ? -23.881 -11.122 25.615 1.00 90.06 136 SER A N 1
ATOM 1121 C CA . SER A 1 136 ? -24.365 -10.377 26.783 1.00 90.06 136 SER A CA 1
ATOM 1122 C C . SER A 1 136 ? -24.038 -8.882 26.705 1.00 90.06 136 SER A C 1
ATOM 1124 O O . SER A 1 136 ? -24.575 -8.107 27.490 1.00 90.06 136 SER A O 1
ATOM 1126 N N . ASP A 1 137 ? -23.161 -8.478 25.786 1.00 90.69 137 ASP A N 1
ATOM 1127 C CA . ASP A 1 137 ? -22.764 -7.088 25.587 1.00 90.69 137 ASP A CA 1
ATOM 1128 C C . ASP A 1 137 ? -23.841 -6.330 24.792 1.00 90.69 137 ASP A C 1
ATOM 1130 O O . ASP A 1 137 ? -24.175 -6.698 23.663 1.00 90.69 137 ASP A O 1
ATOM 1134 N N . SER A 1 138 ? -24.394 -5.265 25.379 1.00 88.31 138 SER A N 1
ATOM 1135 C CA . SER A 1 138 ? -25.453 -4.455 24.766 1.00 88.31 138 SER A CA 1
ATOM 1136 C C . SER A 1 138 ? -24.966 -3.595 23.598 1.00 88.31 138 SER A C 1
ATOM 1138 O O . SER A 1 138 ? -25.775 -3.229 22.745 1.00 88.31 138 SER A O 1
ATOM 1140 N N . LYS A 1 139 ? -23.664 -3.286 23.531 1.00 84.69 139 LYS A N 1
ATOM 1141 C CA . LYS A 1 139 ? -23.049 -2.472 22.467 1.00 84.69 139 LYS A CA 1
ATOM 1142 C C . LYS A 1 139 ? -22.606 -3.322 21.266 1.00 84.69 139 LYS A C 1
ATOM 1144 O O . LYS A 1 139 ? -22.128 -2.800 20.256 1.00 84.69 139 LYS A O 1
ATOM 1149 N N . GLN A 1 140 ? -22.750 -4.642 21.349 1.00 87.12 140 GLN A N 1
ATOM 1150 C CA . GLN A 1 140 ? -22.173 -5.591 20.408 1.00 87.12 140 GLN A CA 1
ATOM 1151 C C . GLN A 1 140 ? -23.109 -5.897 19.227 1.00 87.12 140 GLN A C 1
ATOM 1153 O O . GLN A 1 140 ? -24.211 -6.402 19.408 1.00 87.12 140 GLN A O 1
ATOM 1158 N N . ASN A 1 141 ? -22.636 -5.651 17.997 1.00 88.38 141 ASN A N 1
ATOM 1159 C CA . ASN A 1 141 ? -23.425 -5.829 16.763 1.00 88.38 141 ASN A CA 1
ATOM 1160 C C . ASN A 1 141 ? -22.847 -6.852 15.754 1.00 88.38 141 ASN A C 1
ATOM 1162 O O . ASN A 1 141 ? -23.434 -7.080 14.697 1.00 88.38 141 ASN A O 1
ATOM 1166 N N . LEU A 1 142 ? -21.678 -7.445 16.033 1.00 86.50 142 LEU A N 1
ATOM 1167 C CA . LEU A 1 142 ? -20.947 -8.330 15.099 1.00 86.50 142 LEU A CA 1
ATOM 1168 C C . LEU A 1 142 ? -21.217 -9.827 15.305 1.00 86.50 142 LEU A C 1
ATOM 1170 O O . LEU A 1 142 ? -21.143 -10.597 14.348 1.00 86.50 142 LEU A O 1
ATOM 1174 N N . TYR A 1 143 ? -21.469 -10.263 16.539 1.00 88.19 143 TYR A N 1
ATOM 1175 C CA . TYR A 1 143 ? -21.660 -11.672 16.864 1.00 88.19 143 TYR A CA 1
ATOM 1176 C C . TYR A 1 143 ? -23.149 -11.990 16.890 1.00 88.19 143 TYR A C 1
ATOM 1178 O O . TYR A 1 143 ? -23.979 -11.220 17.363 1.00 88.19 143 TYR A O 1
ATOM 1186 N N . LYS A 1 144 ? -23.499 -13.173 16.386 1.00 87.81 144 LYS A N 1
ATOM 1187 C CA . LYS A 1 144 ? -24.865 -13.686 16.419 1.00 87.81 144 LYS A CA 1
ATOM 1188 C C . LYS A 1 144 ? -24.857 -15.070 17.037 1.00 87.81 144 LYS A C 1
ATOM 1190 O O . LYS A 1 144 ? -24.045 -15.915 16.661 1.00 87.81 144 LYS A O 1
ATOM 1195 N N . GLY A 1 145 ? -25.784 -15.311 17.960 1.00 84.94 145 GLY A N 1
ATOM 1196 C CA . GLY A 1 145 ? -26.001 -16.642 18.512 1.00 84.94 145 GLY A CA 1
ATOM 1197 C C . GLY A 1 145 ? -26.290 -17.651 17.406 1.00 84.94 145 GLY A C 1
ATOM 1198 O O . GLY A 1 145 ? -27.073 -17.388 16.489 1.00 84.94 145 GLY A O 1
ATOM 1199 N N . CYS A 1 146 ? -25.648 -18.815 17.484 1.00 82.44 146 CYS A N 1
ATOM 1200 C CA . CYS A 1 146 ? -25.945 -19.908 16.575 1.00 82.44 146 CYS A CA 1
ATOM 1201 C C . CYS A 1 146 ? -27.373 -20.401 16.842 1.00 82.44 146 CYS A C 1
ATOM 1203 O O . CYS A 1 146 ? -27.662 -20.940 17.907 1.00 82.44 146 CYS A O 1
ATOM 1205 N N . THR A 1 147 ? -28.270 -20.232 15.872 1.00 79.56 147 THR A N 1
ATOM 1206 C CA . THR A 1 147 ? -29.639 -20.769 15.931 1.00 79.56 147 THR A CA 1
ATOM 1207 C C . THR A 1 147 ? -29.716 -22.228 15.482 1.00 79.56 147 THR A C 1
ATOM 1209 O O . THR A 1 147 ? -30.780 -22.843 15.547 1.00 79.56 147 THR A O 1
ATOM 1212 N N . TYR A 1 148 ? -28.599 -22.800 15.024 1.00 80.31 148 TYR A N 1
ATOM 1213 C CA . TYR A 1 148 ? -28.531 -24.190 14.611 1.00 80.31 148 TYR A CA 1
ATOM 1214 C C . TYR A 1 148 ? -28.376 -25.087 15.839 1.00 80.31 148 TYR A C 1
ATOM 1216 O O . TYR A 1 148 ? -27.288 -25.259 16.389 1.00 80.31 148 TYR A O 1
ATOM 1224 N N . CYS A 1 149 ? -29.483 -25.678 16.277 1.00 73.62 149 CYS A N 1
ATOM 1225 C CA . CYS A 1 149 ? -29.454 -26.748 17.257 1.00 73.62 149 CYS A CA 1
ATOM 1226 C C . CYS A 1 149 ? -28.904 -28.020 16.597 1.00 73.62 149 CYS A C 1
ATOM 1228 O O . CYS A 1 149 ? -29.564 -28.651 15.771 1.00 73.62 149 CYS A O 1
ATOM 1230 N N . ILE A 1 150 ? -27.688 -28.415 16.986 1.00 69.06 150 ILE A N 1
ATOM 1231 C CA . ILE A 1 150 ? -27.183 -29.765 16.727 1.00 69.06 150 ILE A CA 1
ATOM 1232 C C . ILE A 1 150 ? -28.090 -30.707 17.523 1.00 69.06 150 ILE A C 1
ATOM 1234 O O . ILE A 1 150 ? -27.939 -30.843 18.738 1.00 69.06 150 ILE A O 1
ATOM 1238 N N . LYS A 1 151 ? -29.089 -31.293 16.855 1.00 65.75 151 LYS A N 1
ATOM 1239 C CA . LYS A 1 151 ? -29.903 -32.368 17.428 1.00 65.75 151 LYS A CA 1
ATOM 1240 C C . LYS A 1 151 ? -28.953 -33.495 17.834 1.00 65.75 151 LYS A C 1
ATOM 1242 O O . LYS A 1 151 ? -28.230 -34.014 16.985 1.00 65.75 151 LYS A O 1
ATOM 1247 N N . ARG A 1 152 ? -28.931 -33.802 19.128 1.00 49.34 152 ARG A N 1
ATOM 1248 C CA . ARG A 1 152 ? -28.351 -35.035 19.662 1.00 49.34 152 ARG A CA 1
ATOM 1249 C C . ARG A 1 152 ? -29.375 -36.153 19.585 1.00 49.34 152 ARG A C 1
ATOM 1251 O O . ARG A 1 152 ? -30.578 -35.833 19.729 1.00 49.34 152 ARG A O 1
#

Secondary structure (DSSP, 8-state):
-----------S------TTTT-S---HHHHHHHHHHHHHHHHHHHHHHHHHHHHHHHHHHHHHHHHH-S-----TT-TTTHHHHHHHHHHHSSSSTTS-------------B-SSTT--SBPPTTSSS-TTTGGG-TT--S----------

pLDDT: mean 71.02, std 21.91, range [29.34, 97.75]

Foldseek 3Di:
DDDPDDDPPPPLPPPPPDVCPPPPDDDPVRVVVSVVVVVVSVVVVVVVVVVVVVVVVVVVVVVCCVVCNPDVPDPPPPVPPVVVVVVVVVVPVPPPPPDDDDDDDDDPPPQLFAPPPPGRDGPDPPDSHRPVCLVVDPVDDPDDDDPDDPDD

Mean predicted aligned error: 20.23 Å

InterPro domains:
  IPR025927 KANL2-like, probable zinc-finger domain [PF13891] (115-150)
  IPR026316 KAT8 regulatory NSL complex subunit 2 [PTHR13453] (17-151)

Nearest PDB structures (foldseek):
  6xyw-assembly1_Bm  TM=4.363E-01  e=8.539E+00  Arabidopsis thaliana

Sequence (152 aa):
MGEPSSSKLLSPLRIPDSPLSTSDVLSREELLRRRSERLRQVTKLYKAFYWALMEELRAKYKDYYWRYGKSPYYNGEEEEEEEEEEEEQEQQQQERNRSGGGNGNEEDVEEMRCEVTGCKAKAMALTRYCHAHILSDSKQNLYKGCTYCIKR

Organism: Quercus suber (NCBI:txid58331)

Radius of gyration: 31.75 Å; Cα contacts (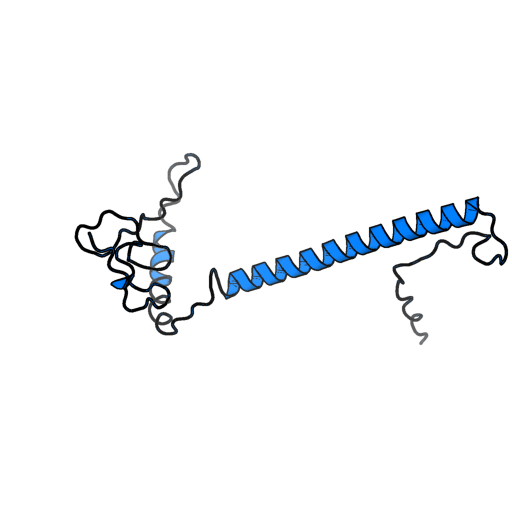8 Å, |Δi|>4): 56; chains: 1; bounding box: 58×78×82 Å

Solvent-accessible surface area (backbone atoms only — not comparable to full-atom values): 10210 Å² total; per-residue (Å²): 141,79,82,83,78,78,80,77,74,77,61,90,77,70,73,76,86,48,96,63,71,83,52,94,75,74,55,73,68,58,51,53,51,51,51,53,51,50,51,52,50,52,53,52,48,54,52,52,52,50,51,55,51,51,51,54,50,50,52,53,48,50,54,46,39,71,76,46,51,90,65,85,75,78,71,95,79,60,82,84,65,55,70,67,57,56,68,62,53,65,69,64,63,74,78,65,84,80,72,86,89,81,82,90,86,77,84,82,66,74,76,53,48,19,70,56,88,91,50,86,46,60,28,39,91,99,49,58,28,16,88,90,46,40,84,74,43,88,88,58,82,85,78,75,84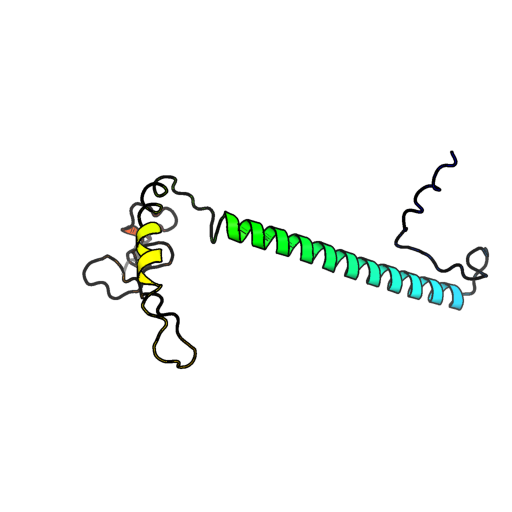,83,83,74,76,81,82,128